Protein AF-A0A6P0SPS1-F1 (afdb_monomer)

Solvent-accessible surface area (backbone atoms only — not comparable to full-atom values): 5812 Å² total; per-residue (Å²): 138,85,82,72,81,87,60,77,80,79,78,86,55,85,65,94,70,70,67,90,74,66,73,69,88,77,6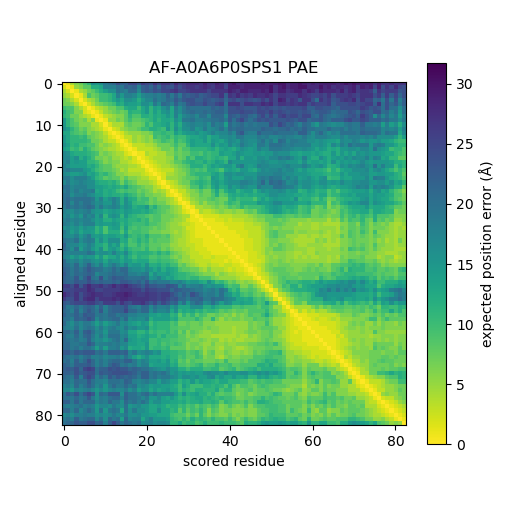9,74,76,90,61,62,69,66,59,52,52,51,47,52,52,48,52,65,47,53,51,78,68,47,57,96,79,49,54,64,56,58,50,52,55,42,39,75,75,66,46,90,74,72,90,89,66,79,75,60,86,82,70,78,86,80,131

Sequence (83 aa):
MTTDLSKPPALDLAPLVDLSKYDSSKFDRGRPSWLVLIWWLVQAIAFPLSLHNFNGFRRWLLQLFGAKIGTNVVIRPTARFTY

Foldseek 3Di:
DDDDPPDDPCPVDDDPDDCVPDDCPPVDPVDDVVLQVVVVVCLVCCLVVPDPPVQVVVVVVVVVVVDDDDPPDRDDSPDDDRD

Mean predicted aligned error: 12.23 Å

Structure (mmCIF, N/CA/C/O backbone):
data_AF-A0A6P0SPS1-F1
#
_entry.id   AF-A0A6P0SPS1-F1
#
loop_
_atom_site.group_PDB
_atom_site.id
_atom_site.type_symbol
_atom_site.label_atom_id
_atom_site.label_alt_id
_atom_site.label_comp_id
_atom_site.label_asym_id
_atom_site.label_entity_id
_atom_site.label_seq_id
_atom_site.pdbx_PDB_ins_code
_atom_site.Cartn_x
_atom_site.Cartn_y
_atom_site.Cartn_z
_atom_site.occupancy
_atom_site.B_iso_or_equiv
_atom_site.auth_seq_id
_atom_site.auth_comp_id
_atom_site.auth_asym_id
_atom_site.auth_atom_id
_atom_site.pdbx_PDB_model_num
ATOM 1 N N . MET A 1 1 ? 41.809 -4.433 -5.123 1.00 43.34 1 MET A N 1
ATOM 2 C CA . MET A 1 1 ? 41.094 -4.009 -6.345 1.00 43.34 1 MET A CA 1
ATOM 3 C C . MET A 1 1 ? 40.870 -2.511 -6.251 1.00 43.34 1 MET A C 1
ATOM 5 O O . M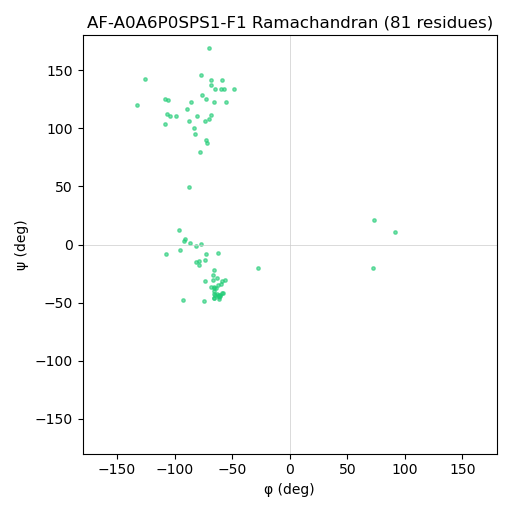ET A 1 1 ? 39.969 -2.085 -5.546 1.00 43.34 1 MET A O 1
ATOM 9 N N . THR A 1 2 ? 41.753 -1.715 -6.847 1.00 52.00 2 THR A N 1
ATOM 10 C CA . THR A 1 2 ? 41.638 -0.253 -6.901 1.00 52.00 2 THR A CA 1
ATOM 11 C C . THR A 1 2 ? 40.806 0.110 -8.126 1.00 52.00 2 THR A C 1
ATOM 13 O O . THR A 1 2 ? 41.270 -0.058 -9.251 1.00 52.00 2 THR A O 1
ATOM 16 N N . THR A 1 3 ? 39.558 0.530 -7.926 1.00 61.03 3 THR A N 1
ATOM 17 C CA . THR A 1 3 ? 38.689 0.996 -9.013 1.00 61.03 3 THR A CA 1
ATOM 18 C C . THR A 1 3 ? 39.175 2.375 -9.450 1.00 61.03 3 THR A C 1
ATOM 20 O O . THR A 1 3 ? 39.038 3.344 -8.709 1.00 61.03 3 THR A O 1
ATOM 23 N N . ASP A 1 4 ? 39.811 2.448 -10.615 1.00 68.62 4 ASP A N 1
ATOM 24 C CA . ASP A 1 4 ? 40.294 3.692 -11.212 1.00 68.62 4 ASP A CA 1
ATOM 25 C C . ASP A 1 4 ? 39.108 4.556 -11.677 1.00 68.62 4 ASP A C 1
ATOM 27 O O . ASP A 1 4 ? 38.413 4.222 -12.637 1.00 68.62 4 ASP A O 1
ATOM 31 N N . LEU A 1 5 ? 38.864 5.653 -10.955 1.00 70.00 5 LEU A N 1
ATOM 32 C CA . LEU A 1 5 ? 37.766 6.600 -11.182 1.00 70.00 5 LEU A CA 1
ATOM 33 C C . LEU A 1 5 ? 38.062 7.619 -12.298 1.00 70.00 5 LEU A C 1
ATOM 35 O O . LEU A 1 5 ? 37.215 8.463 -12.582 1.00 70.00 5 LEU A O 1
ATOM 39 N N . SER A 1 6 ? 39.249 7.577 -12.917 1.00 74.62 6 SER A N 1
ATOM 40 C CA . SER A 1 6 ? 39.636 8.507 -13.988 1.00 74.62 6 SER A CA 1
ATOM 41 C C . SER A 1 6 ? 39.088 8.117 -15.367 1.00 74.62 6 SER A C 1
ATOM 43 O O . SER A 1 6 ? 39.052 8.941 -16.282 1.00 74.62 6 SER A O 1
ATOM 45 N N . LYS A 1 7 ? 38.614 6.874 -15.521 1.00 72.94 7 LYS A N 1
ATOM 46 C CA . LYS A 1 7 ? 38.017 6.382 -16.763 1.00 72.94 7 LYS A CA 1
ATOM 47 C C . LYS A 1 7 ? 36.524 6.744 -16.812 1.00 72.94 7 LYS A C 1
ATOM 49 O O . LYS A 1 7 ? 35.788 6.328 -15.914 1.00 72.94 7 LYS A O 1
ATOM 54 N N . PRO A 1 8 ? 36.043 7.472 -17.841 1.00 71.75 8 PRO A N 1
ATOM 55 C CA . PRO A 1 8 ? 34.615 7.730 -17.984 1.00 71.75 8 PRO A CA 1
ATOM 56 C C . PRO A 1 8 ? 33.855 6.397 -18.095 1.00 71.75 8 PRO A C 1
ATOM 58 O O . PRO A 1 8 ? 34.372 5.452 -18.706 1.00 71.75 8 PRO A O 1
ATOM 61 N N . PRO A 1 9 ? 32.657 6.282 -17.489 1.00 74.56 9 PRO A N 1
ATOM 62 C CA . PRO A 1 9 ? 31.860 5.068 -17.588 1.00 74.56 9 PRO A CA 1
ATOM 63 C C . PRO A 1 9 ? 31.606 4.775 -19.066 1.00 74.56 9 PRO A C 1
ATOM 65 O O . PRO A 1 9 ? 31.291 5.676 -19.839 1.00 74.56 9 PRO A O 1
ATOM 68 N N . ALA A 1 10 ? 31.791 3.523 -19.473 1.00 73.81 10 ALA A N 1
ATOM 69 C CA . ALA A 1 10 ? 31.606 3.129 -20.861 1.00 73.81 10 ALA A CA 1
ATOM 70 C C . ALA A 1 10 ? 30.100 3.115 -21.184 1.00 73.81 10 ALA A C 1
ATOM 72 O O . ALA A 1 10 ? 29.424 2.112 -20.970 1.00 73.81 10 ALA A O 1
ATOM 73 N N . LEU A 1 11 ? 29.582 4.263 -21.633 1.00 72.31 11 LEU A N 1
ATOM 74 C CA . LEU A 1 11 ? 28.171 4.469 -21.984 1.00 72.31 11 LEU A CA 1
ATOM 75 C C . LEU A 1 11 ? 27.817 3.908 -23.371 1.00 72.31 11 LEU A C 1
ATOM 77 O O . LEU A 1 11 ? 26.645 3.676 -23.648 1.00 72.31 11 LEU A O 1
ATOM 81 N N . ASP A 1 12 ? 28.826 3.647 -24.207 1.00 78.38 12 ASP A N 1
ATOM 82 C CA . ASP A 1 12 ? 28.670 3.186 -25.595 1.00 78.38 12 ASP A CA 1
ATOM 83 C C . ASP A 1 12 ? 28.642 1.653 -25.732 1.00 78.38 12 ASP A C 1
ATOM 85 O O . ASP A 1 12 ? 28.649 1.108 -26.837 1.00 78.38 12 ASP A O 1
ATOM 89 N N . LEU A 1 13 ? 28.655 0.928 -24.611 1.00 80.69 13 LEU A N 1
ATOM 90 C CA . LEU A 1 13 ? 28.559 -0.528 -24.618 1.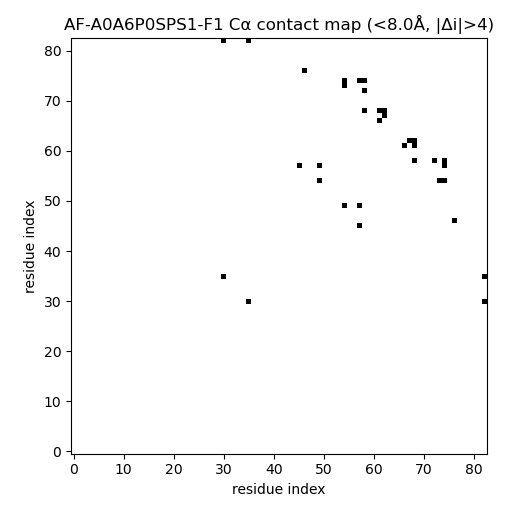00 80.69 13 LEU A CA 1
ATOM 91 C C . LEU A 1 13 ? 27.119 -0.962 -24.870 1.00 80.69 13 LEU A C 1
ATOM 93 O O . LEU A 1 13 ? 26.170 -0.335 -24.400 1.00 80.69 13 LEU A O 1
ATOM 97 N N . ALA A 1 14 ? 26.964 -2.089 -25.566 1.00 80.00 14 ALA A N 1
ATOM 98 C CA . ALA A 1 14 ? 25.661 -2.717 -25.710 1.00 80.00 14 ALA A CA 1
ATOM 99 C C . ALA A 1 14 ? 25.065 -2.967 -24.308 1.00 80.00 14 ALA A C 1
ATOM 101 O O . ALA A 1 14 ? 25.708 -3.631 -23.484 1.00 80.00 14 ALA A O 1
ATOM 102 N N . PRO A 1 15 ? 23.870 -2.428 -24.006 1.00 75.25 15 PRO A N 1
ATOM 103 C CA . PRO A 1 15 ? 23.258 -2.612 -22.704 1.00 75.25 15 PRO A CA 1
ATOM 104 C C . PRO A 1 15 ? 22.927 -4.091 -22.511 1.00 75.25 15 PRO A C 1
ATOM 106 O O . PRO A 1 15 ? 22.358 -4.736 -23.390 1.00 75.25 15 PRO A O 1
ATOM 109 N N . LEU A 1 16 ? 23.262 -4.625 -21.336 1.00 80.19 16 LEU A N 1
ATOM 110 C CA . LEU A 1 16 ? 22.961 -6.014 -20.978 1.00 80.19 16 LEU A CA 1
ATOM 111 C C . LEU A 1 16 ? 21.448 -6.298 -21.019 1.00 80.19 16 LEU A C 1
ATOM 113 O O . LEU A 1 16 ? 21.028 -7.398 -21.368 1.00 80.19 16 LEU A O 1
ATOM 117 N N . VAL A 1 17 ? 20.637 -5.297 -20.667 1.00 82.25 17 VAL A N 1
ATOM 118 C CA . VAL A 1 17 ? 19.176 -5.340 -20.731 1.00 82.25 17 VAL A CA 1
ATOM 119 C C . VAL A 1 17 ? 18.687 -4.067 -21.408 1.00 82.25 17 VAL A C 1
ATOM 121 O O . VAL A 1 17 ? 18.929 -2.959 -20.932 1.00 82.25 17 VAL A O 1
ATOM 124 N N . ASP A 1 18 ? 17.989 -4.236 -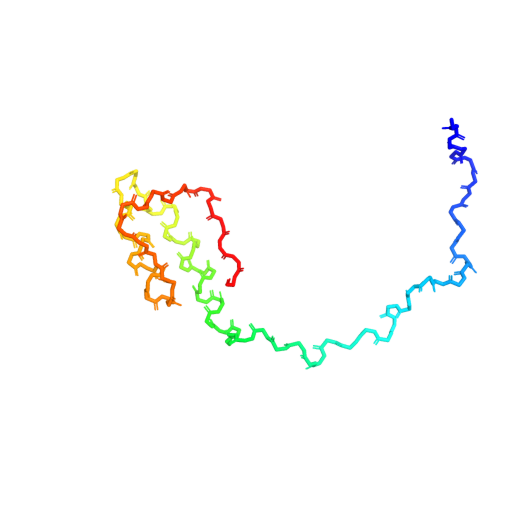22.524 1.00 81.69 18 ASP A N 1
ATOM 125 C CA . ASP A 1 18 ? 17.423 -3.144 -23.305 1.00 81.69 18 ASP A CA 1
ATOM 126 C C . ASP A 1 18 ? 16.071 -2.709 -22.718 1.00 81.69 18 ASP A C 1
ATOM 128 O O . ASP A 1 18 ? 15.037 -3.344 -22.936 1.00 81.69 18 ASP A O 1
ATOM 132 N N . LEU A 1 19 ? 16.088 -1.617 -21.951 1.00 81.31 19 LEU A N 1
ATOM 133 C CA . LEU A 1 19 ? 14.900 -1.064 -21.296 1.00 81.31 19 LEU A CA 1
ATOM 134 C C . LEU A 1 19 ? 13.943 -0.362 -22.269 1.00 81.31 19 LEU A C 1
ATOM 136 O O . LEU A 1 19 ? 12.800 -0.110 -21.898 1.00 81.31 19 LEU A O 1
ATOM 140 N N . SER A 1 20 ? 14.356 -0.078 -23.511 1.00 81.19 20 SER A N 1
ATOM 141 C CA . SER A 1 20 ? 13.471 0.541 -24.513 1.00 81.19 20 SER A CA 1
ATOM 142 C C . SER A 1 20 ? 12.305 -0.370 -24.914 1.00 81.19 20 SER A C 1
ATOM 144 O O . SER A 1 20 ? 11.262 0.100 -25.357 1.00 81.19 20 SER A O 1
ATOM 146 N N . LYS A 1 21 ? 12.469 -1.681 -24.699 1.00 79.06 21 LYS A N 1
ATOM 147 C CA . LYS A 1 21 ? 11.462 -2.720 -24.942 1.00 79.06 21 LYS A CA 1
ATOM 148 C C . LYS A 1 21 ? 10.603 -3.023 -23.717 1.00 79.06 21 LYS A C 1
ATOM 150 O O . LYS A 1 21 ? 9.790 -3.945 -23.763 1.00 79.06 21 LYS A O 1
ATOM 155 N N . TYR A 1 22 ? 10.797 -2.304 -22.611 1.00 80.25 22 TYR A N 1
ATOM 156 C CA . TYR A 1 22 ? 9.978 -2.486 -21.423 1.00 80.25 22 TYR A CA 1
ATOM 157 C C . TYR A 1 22 ? 8.555 -1.998 -21.694 1.00 80.25 22 TYR A C 1
ATOM 159 O O . TYR A 1 22 ? 8.307 -0.801 -21.831 1.00 80.25 22 TYR A O 1
ATOM 167 N N . ASP A 1 23 ? 7.620 -2.941 -21.747 1.00 78.38 23 ASP A N 1
ATOM 168 C CA . ASP A 1 23 ? 6.202 -2.657 -21.898 1.00 78.38 23 ASP A CA 1
ATOM 169 C C . ASP A 1 23 ? 5.470 -2.908 -20.573 1.00 78.38 23 ASP A C 1
ATOM 171 O O . ASP A 1 23 ? 5.350 -4.041 -20.100 1.00 78.38 23 ASP A O 1
ATOM 175 N N . SER A 1 24 ? 4.980 -1.829 -19.964 1.00 75.50 24 SER A N 1
ATOM 176 C CA . SER A 1 24 ? 4.187 -1.862 -18.733 1.00 75.50 24 SER A CA 1
ATOM 177 C C . SER A 1 24 ? 2.688 -2.062 -18.985 1.00 75.50 24 SER A C 1
ATOM 179 O O . SER A 1 24 ? 1.921 -2.120 -18.024 1.00 75.50 24 SER A O 1
ATOM 181 N N . SER A 1 25 ? 2.253 -2.203 -20.244 1.00 74.06 25 SER A N 1
ATOM 182 C CA . SER A 1 25 ? 0.836 -2.296 -20.628 1.00 74.06 25 SER A CA 1
ATOM 183 C C . SER A 1 25 ? 0.094 -3.468 -19.979 1.00 74.06 25 SER A C 1
ATOM 185 O O . SER A 1 25 ? -1.094 -3.363 -19.680 1.00 74.06 25 SER A O 1
ATOM 187 N N . LYS A 1 26 ? 0.797 -4.574 -19.711 1.00 68.88 26 LYS A N 1
ATOM 188 C CA . LYS A 1 26 ? 0.254 -5.782 -19.067 1.00 68.88 26 LYS A CA 1
ATOM 189 C C . LYS A 1 26 ? 0.502 -5.835 -17.562 1.00 68.88 26 LYS A C 1
ATOM 191 O O . LYS A 1 26 ? 0.347 -6.896 -16.960 1.00 68.88 26 LYS A O 1
ATOM 196 N N . PHE A 1 27 ? 0.919 -4.728 -16.947 1.00 71.56 27 PHE A N 1
ATOM 197 C CA . PHE A 1 27 ? 1.114 -4.680 -15.504 1.00 71.56 27 PHE A CA 1
ATOM 198 C C . PHE A 1 27 ? -0.242 -4.682 -14.794 1.00 71.56 27 PHE A C 1
ATOM 200 O O . PHE A 1 27 ? -0.815 -3.637 -14.480 1.00 71.56 27 PHE A O 1
ATOM 207 N N . ASP A 1 28 ? -0.759 -5.881 -14.546 1.00 67.62 28 ASP A N 1
ATOM 208 C CA . ASP A 1 28 ? -1.924 -6.069 -13.703 1.00 67.62 28 ASP A CA 1
ATOM 209 C C . ASP A 1 28 ? -1.491 -6.038 -12.237 1.00 67.62 28 ASP A C 1
ATOM 211 O O . ASP A 1 28 ? -0.795 -6.915 -11.725 1.00 67.62 28 ASP A O 1
ATOM 215 N N . ARG A 1 29 ? -1.901 -4.974 -11.555 1.00 66.31 29 ARG 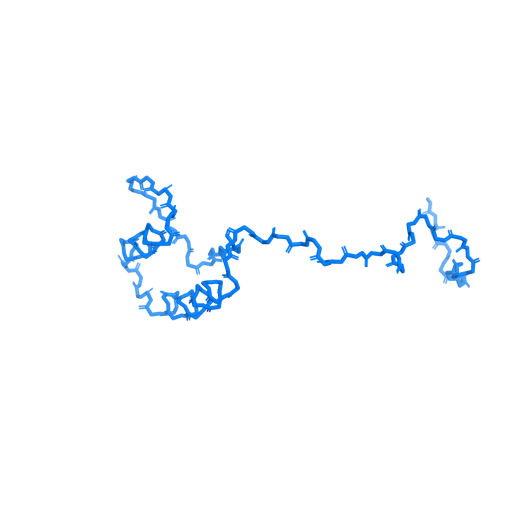A N 1
ATOM 216 C CA . ARG A 1 29 ? -1.637 -4.755 -10.135 1.00 66.31 29 ARG A CA 1
ATOM 217 C C . ARG A 1 29 ? -2.486 -5.674 -9.243 1.00 66.31 29 ARG A C 1
ATOM 219 O O . ARG A 1 29 ? -2.308 -5.667 -8.029 1.00 66.31 29 ARG A O 1
ATOM 226 N N . GLY A 1 30 ? -3.446 -6.417 -9.802 1.00 72.50 30 GLY A N 1
ATOM 227 C CA . GLY A 1 30 ? -4.337 -7.344 -9.094 1.00 72.50 30 GLY A CA 1
ATOM 228 C C . GLY A 1 30 ? -5.406 -6.669 -8.224 1.00 72.50 30 GLY A C 1
ATOM 229 O O . GLY A 1 30 ? -6.431 -7.271 -7.907 1.00 72.50 30 GLY A O 1
ATOM 230 N N . ARG A 1 31 ? -5.212 -5.399 -7.846 1.00 72.56 31 ARG A N 1
ATOM 231 C CA . ARG A 1 31 ? -6.197 -4.541 -7.175 1.00 72.56 31 ARG A CA 1
ATOM 232 C C . ARG A 1 31 ? -6.369 -3.244 -7.962 1.00 72.56 31 ARG A C 1
ATOM 234 O O . ARG A 1 31 ? -5.384 -2.699 -8.466 1.00 72.56 31 ARG A O 1
ATOM 241 N N . PRO A 1 32 ? -7.599 -2.715 -8.053 1.00 82.06 32 PRO A N 1
ATOM 242 C CA . PRO A 1 32 ? -7.852 -1.540 -8.864 1.00 82.06 32 PRO A CA 1
ATOM 243 C C . PRO A 1 32 ? -7.172 -0.301 -8.264 1.00 82.06 32 PRO A C 1
ATOM 245 O O . PRO A 1 32 ? -7.164 -0.105 -7.047 1.00 82.06 32 PRO A O 1
ATOM 248 N N . SER A 1 33 ? -6.623 0.564 -9.122 1.00 81.56 33 SER A N 1
ATOM 249 C CA . SER A 1 33 ? -5.837 1.741 -8.712 1.00 81.56 33 SER A CA 1
ATOM 250 C C . SER A 1 33 ? -6.582 2.690 -7.769 1.00 81.56 33 SER A C 1
ATOM 252 O O . SER A 1 33 ? -5.961 3.313 -6.911 1.00 81.56 33 SER A O 1
ATOM 254 N N . TRP A 1 34 ? -7.911 2.776 -7.874 1.00 83.38 34 TRP A N 1
ATOM 255 C CA . TRP A 1 34 ? -8.723 3.595 -6.971 1.00 83.38 34 TRP A CA 1
ATOM 256 C C . TRP A 1 34 ? -8.699 3.065 -5.531 1.00 83.38 34 TRP A C 1
ATOM 258 O O . TRP A 1 34 ? -8.609 3.850 -4.592 1.00 83.38 34 TRP A O 1
ATOM 268 N N . LEU A 1 35 ? -8.694 1.743 -5.344 1.00 83.69 35 LEU A N 1
ATOM 269 C CA . LEU A 1 35 ? -8.640 1.120 -4.020 1.00 83.69 35 LEU A CA 1
ATOM 270 C C . LEU A 1 35 ? -7.279 1.368 -3.366 1.00 83.69 35 LEU A C 1
ATOM 272 O O . LEU A 1 35 ? -7.213 1.640 -2.173 1.00 83.69 35 LEU A O 1
ATOM 276 N N . VAL A 1 36 ? -6.206 1.369 -4.160 1.00 83.19 36 VAL A N 1
ATOM 277 C CA . VAL A 1 36 ? -4.853 1.743 -3.717 1.00 83.19 36 VAL A CA 1
ATOM 278 C C . VAL A 1 36 ? -4.810 3.197 -3.261 1.00 83.19 36 VAL A C 1
ATOM 280 O O . VAL A 1 36 ? -4.222 3.493 -2.227 1.00 83.19 36 VAL A O 1
ATOM 283 N N . LEU A 1 37 ? -5.426 4.107 -4.017 1.00 86.50 37 LEU A N 1
ATOM 284 C CA . LEU A 1 37 ? -5.446 5.527 -3.677 1.00 86.50 37 LEU A CA 1
ATOM 285 C C . LEU A 1 37 ? -6.222 5.776 -2.377 1.00 86.50 37 LEU A C 1
ATOM 287 O O . LEU A 1 37 ? -5.752 6.501 -1.501 1.00 86.50 37 LEU A O 1
ATOM 291 N N . ILE A 1 38 ? -7.374 5.116 -2.220 1.00 86.25 38 ILE A N 1
ATOM 292 C CA . ILE A 1 38 ? -8.130 5.133 -0.964 1.00 86.25 38 ILE A CA 1
ATOM 293 C C . ILE A 1 38 ? -7.279 4.537 0.157 1.00 86.25 38 ILE A C 1
ATOM 295 O O . ILE A 1 38 ? -7.192 5.140 1.221 1.00 86.25 38 ILE A O 1
ATOM 299 N N . TRP A 1 39 ? -6.602 3.408 -0.072 1.00 84.75 39 TRP A N 1
ATOM 300 C CA . TRP A 1 39 ? -5.699 2.813 0.914 1.00 84.75 39 TRP A CA 1
ATOM 301 C C . TRP A 1 39 ? -4.585 3.778 1.324 1.00 84.75 39 TRP A C 1
ATOM 303 O O . TRP A 1 39 ? -4.300 3.909 2.508 1.00 84.75 39 TRP A O 1
ATOM 313 N N . TRP A 1 40 ? -3.992 4.510 0.381 1.00 84.38 40 TRP A N 1
ATOM 314 C CA . TRP A 1 40 ? -2.977 5.524 0.666 1.00 84.38 40 TRP A CA 1
ATOM 315 C C . TRP A 1 40 ? -3.511 6.647 1.553 1.00 84.38 40 TRP A C 1
ATOM 317 O O . TRP A 1 40 ? -2.840 7.025 2.513 1.00 84.38 40 TRP A O 1
ATOM 327 N N . LEU A 1 41 ? -4.720 7.144 1.279 1.00 86.44 41 LEU A N 1
ATOM 328 C CA . LEU 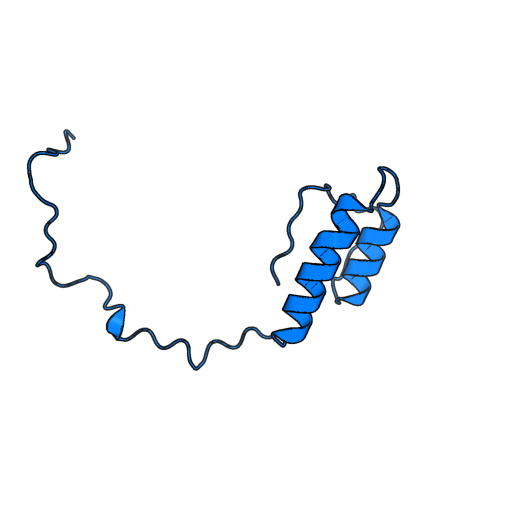A 1 41 ? -5.371 8.163 2.103 1.00 86.44 41 LEU A CA 1
ATOM 329 C C . LEU A 1 41 ? -5.694 7.621 3.502 1.00 86.44 41 LEU A C 1
ATOM 331 O O . LEU A 1 41 ? -5.388 8.248 4.512 1.00 86.44 41 LEU A O 1
ATOM 335 N N . VAL A 1 42 ? -6.261 6.419 3.561 1.00 82.25 42 VAL A N 1
ATOM 336 C CA . VAL A 1 42 ? -6.593 5.715 4.799 1.00 82.25 42 VAL A CA 1
ATOM 337 C C . VAL A 1 42 ? -5.334 5.466 5.628 1.00 82.25 42 VAL A C 1
ATOM 339 O O . VAL A 1 42 ? -5.340 5.737 6.822 1.00 82.25 42 VAL A O 1
ATOM 342 N N . GLN A 1 43 ? -4.231 5.040 5.013 1.00 78.62 43 GLN A N 1
ATOM 343 C CA . GLN A 1 43 ? -2.927 4.893 5.657 1.00 78.62 43 GLN A CA 1
ATOM 344 C C . GLN A 1 43 ? -2.402 6.254 6.150 1.00 78.62 43 GLN A C 1
ATOM 346 O O . GLN A 1 43 ? -1.916 6.364 7.271 1.00 78.62 43 GLN A O 1
ATOM 351 N N . ALA A 1 44 ? -2.534 7.319 5.359 1.00 78.19 44 ALA A N 1
ATOM 352 C CA . ALA A 1 44 ? -2.099 8.656 5.756 1.00 78.19 44 ALA A CA 1
ATOM 353 C C . ALA A 1 44 ? -2.917 9.246 6.915 1.00 78.19 44 ALA A C 1
ATOM 355 O O . ALA A 1 44 ? -2.379 10.058 7.653 1.00 78.19 44 ALA A O 1
ATOM 356 N N . ILE A 1 45 ? -4.177 8.841 7.102 1.00 77.94 45 ILE A N 1
ATOM 357 C CA . ILE A 1 45 ? -5.048 9.325 8.188 1.00 77.94 45 ILE A CA 1
ATOM 358 C C . ILE A 1 45 ? -4.965 8.408 9.414 1.00 77.94 45 ILE A C 1
ATOM 360 O O . ILE A 1 45 ? -4.784 8.870 10.539 1.00 77.94 45 ILE A O 1
ATOM 364 N N . ALA A 1 46 ? -5.066 7.094 9.215 1.00 73.81 46 ALA A N 1
ATOM 365 C CA . ALA A 1 46 ? -5.135 6.116 10.295 1.00 73.81 46 ALA A CA 1
ATOM 366 C C . ALA A 1 46 ? -3.840 6.038 11.108 1.00 73.81 46 ALA A C 1
ATOM 368 O O . ALA A 1 46 ? -3.890 5.740 12.297 1.00 73.81 46 ALA A O 1
ATOM 369 N N . PHE A 1 47 ? -2.682 6.303 10.499 1.00 67.12 47 PHE A N 1
ATOM 370 C CA . PHE A 1 47 ? -1.400 6.264 11.198 1.00 67.12 47 PHE A CA 1
ATOM 371 C C . PHE A 1 47 ? -1.164 7.469 12.130 1.00 67.12 47 PHE A C 1
ATOM 373 O O . PHE A 1 47 ? -0.845 7.221 13.294 1.00 67.12 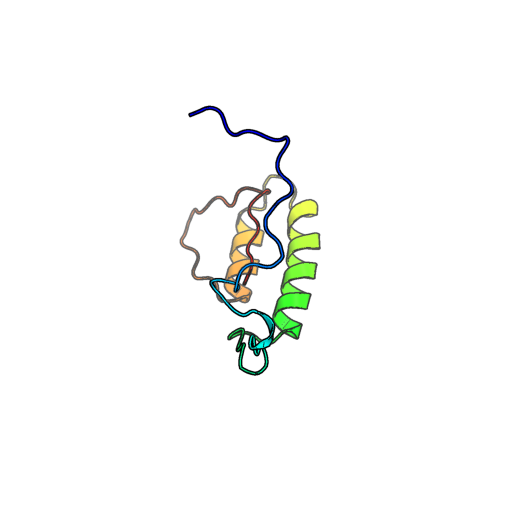47 PHE A O 1
ATOM 380 N N . PRO A 1 48 ? -1.361 8.737 11.712 1.00 67.56 48 PRO A N 1
ATOM 381 C CA . PRO A 1 48 ? -1.249 9.887 12.613 1.00 67.56 48 PRO A CA 1
ATOM 382 C C . PRO A 1 48 ? -2.421 10.024 13.592 1.00 67.56 48 PRO A C 1
ATOM 384 O O . PRO A 1 48 ? -2.206 10.469 14.715 1.00 67.56 48 PRO A O 1
ATOM 387 N N . LEU A 1 49 ? -3.642 9.616 13.220 1.00 62.28 49 LEU A N 1
ATOM 388 C CA . LEU A 1 49 ? -4.803 9.707 14.117 1.00 62.28 49 LEU A CA 1
ATOM 389 C C . LEU A 1 49 ? -4.838 8.581 15.164 1.00 62.28 49 LEU A C 1
ATOM 391 O O . LEU A 1 49 ? -5.570 8.654 16.151 1.00 62.28 49 LEU A O 1
ATOM 395 N N . SER A 1 50 ? -4.038 7.527 14.979 1.00 59.53 50 SER A N 1
ATOM 396 C CA . SER A 1 50 ? -3.952 6.422 15.927 1.00 59.53 50 SER A CA 1
ATOM 397 C C . SER A 1 50 ? -3.099 6.807 17.137 1.00 59.53 50 SER A C 1
ATOM 399 O O . SER A 1 50 ? -1.939 6.413 17.271 1.00 59.53 50 SER A O 1
ATOM 401 N N . LEU A 1 51 ? -3.729 7.552 18.047 1.00 55.12 51 LEU A N 1
ATOM 402 C CA . LEU A 1 51 ? -3.286 7.742 19.423 1.00 55.12 51 LEU A CA 1
ATOM 403 C C . LEU A 1 51 ? -2.961 6.371 20.04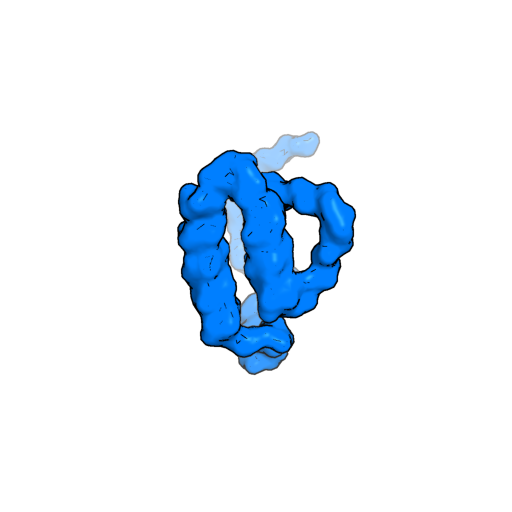0 1.00 55.12 51 LEU A C 1
ATOM 405 O O . LEU A 1 51 ? -3.717 5.411 19.883 1.00 55.12 51 LEU A O 1
ATOM 409 N N . HIS A 1 52 ? -1.808 6.318 20.708 1.00 58.03 52 HIS A N 1
ATOM 410 C CA . HIS A 1 52 ? -0.990 5.199 21.212 1.00 58.03 52 HIS A CA 1
ATOM 411 C C . HIS A 1 52 ? -1.659 3.845 21.589 1.00 58.03 52 HIS A C 1
ATOM 413 O O . HIS A 1 52 ? -0.970 2.830 21.608 1.00 58.03 52 HIS A O 1
ATOM 419 N N . ASN A 1 53 ? -2.972 3.781 21.845 1.00 56.28 53 ASN A N 1
ATOM 420 C CA . ASN A 1 53 ? -3.708 2.596 22.315 1.00 56.28 53 ASN A CA 1
ATOM 421 C C . ASN A 1 53 ? -4.624 1.903 21.280 1.00 56.28 53 ASN A C 1
ATOM 423 O O . ASN A 1 53 ? -5.120 0.806 21.538 1.00 56.28 53 ASN A O 1
ATOM 427 N N . PHE A 1 54 ? -4.843 2.463 20.085 1.00 63.66 54 PHE A N 1
ATOM 428 C CA . PHE A 1 54 ? -5.800 1.904 19.111 1.00 63.66 54 PHE A CA 1
ATOM 429 C C . PHE A 1 54 ? -5.215 0.832 18.167 1.00 63.66 54 PHE A C 1
ATOM 431 O O . PHE A 1 54 ? -5.432 0.843 16.954 1.00 63.66 54 PHE A O 1
ATOM 438 N N . ASN A 1 55 ? -4.515 -0.163 18.720 1.00 64.94 55 ASN A N 1
ATOM 439 C CA . ASN A 1 55 ? -4.012 -1.305 17.939 1.00 64.94 55 ASN A CA 1
ATOM 440 C C . ASN A 1 55 ? -5.155 -2.136 17.317 1.00 64.94 55 ASN A C 1
ATOM 442 O O . ASN A 1 55 ? -4.997 -2.709 16.242 1.00 64.94 55 ASN A O 1
ATOM 446 N N . GLY A 1 56 ? -6.333 -2.158 17.954 1.00 69.06 56 GLY A N 1
ATOM 447 C CA . GLY A 1 56 ? -7.540 -2.803 17.426 1.00 69.06 56 GLY A CA 1
ATOM 448 C C . GLY A 1 56 ? -8.090 -2.153 16.153 1.00 69.06 56 GLY A C 1
ATOM 449 O O . GLY A 1 56 ? -8.450 -2.871 15.223 1.00 69.06 56 GLY A O 1
ATOM 450 N N . PHE A 1 57 ? -8.080 -0.819 16.072 1.00 74.44 57 PHE A N 1
ATOM 451 C CA . PHE A 1 57 ? -8.594 -0.075 14.916 1.00 74.44 57 PHE A CA 1
ATOM 452 C C . PHE A 1 57 ? -7.761 -0.330 13.657 1.00 74.44 57 PHE A C 1
ATOM 454 O O . PHE A 1 57 ? -8.318 -0.604 12.599 1.00 74.44 57 PHE A O 1
ATOM 461 N N . ARG A 1 58 ? -6.425 -0.342 13.781 1.00 73.94 58 ARG A N 1
ATOM 462 C CA . ARG A 1 58 ? -5.520 -0.658 12.659 1.00 73.94 58 ARG A CA 1
ATOM 463 C C . ARG A 1 58 ? -5.794 -2.053 12.094 1.00 73.94 58 ARG A C 1
ATOM 465 O O . ARG A 1 58 ? -5.828 -2.228 10.880 1.00 73.94 58 ARG A O 1
ATOM 472 N N . ARG A 1 59 ? -6.025 -3.038 12.973 1.00 75.12 59 ARG A N 1
ATOM 473 C CA . ARG A 1 59 ? -6.362 -4.414 12.574 1.00 75.12 59 ARG A CA 1
ATOM 474 C C . ARG A 1 59 ? -7.710 -4.485 11.869 1.00 75.12 59 ARG A C 1
ATOM 476 O O . ARG A 1 59 ? -7.783 -5.109 10.822 1.00 75.12 59 ARG A O 1
ATOM 483 N N . TRP A 1 60 ? -8.741 -3.836 12.413 1.00 77.50 60 TRP A N 1
ATOM 484 C CA . TRP A 1 60 ? -10.069 -3.800 11.795 1.00 77.50 60 TRP A CA 1
ATOM 485 C C . TRP A 1 60 ? -10.027 -3.155 10.406 1.00 77.50 60 TRP A C 1
ATOM 487 O O . TRP A 1 60 ? -10.554 -3.711 9.450 1.00 77.50 60 TRP A O 1
ATOM 497 N N . LEU A 1 61 ? -9.311 -2.039 10.270 1.00 79.44 61 LEU A N 1
ATOM 498 C CA . LEU A 1 61 ? -9.139 -1.335 9.004 1.00 79.44 61 LEU A CA 1
ATOM 499 C C . LEU A 1 61 ? -8.432 -2.205 7.959 1.00 79.44 61 LEU A C 1
ATOM 501 O O . LEU A 1 61 ? -8.902 -2.331 6.837 1.00 79.44 61 LEU A O 1
ATOM 505 N N . LEU A 1 62 ? -7.341 -2.872 8.331 1.00 78.62 62 LEU A N 1
ATOM 506 C CA . LEU A 1 62 ? -6.651 -3.798 7.434 1.00 78.62 62 LEU A CA 1
ATOM 507 C C . LEU A 1 62 ? -7.510 -5.030 7.089 1.00 78.62 62 LEU A C 1
ATOM 509 O O . LEU A 1 62 ? -7.488 -5.484 5.946 1.00 78.62 62 LEU A O 1
ATOM 513 N N . GLN A 1 63 ? -8.305 -5.545 8.034 1.00 80.25 63 GLN A N 1
ATOM 514 C CA . GLN A 1 63 ? -9.261 -6.630 7.780 1.00 80.25 63 GLN A CA 1
ATOM 515 C C . GLN A 1 63 ? -10.359 -6.214 6.791 1.00 80.25 63 GLN A C 1
ATOM 517 O O . GLN A 1 63 ? -10.703 -7.009 5.919 1.00 80.25 63 GLN A O 1
ATOM 522 N N . LEU A 1 64 ? -10.849 -4.968 6.849 1.00 78.06 64 LEU A N 1
ATOM 523 C CA . LEU A 1 64 ? -11.778 -4.420 5.849 1.00 78.06 64 LEU A CA 1
ATOM 524 C C . LEU A 1 64 ? -11.166 -4.365 4.445 1.00 78.06 64 LEU A C 1
ATOM 526 O O . LEU A 1 64 ? -11.859 -4.608 3.461 1.00 78.06 64 LEU A O 1
ATOM 530 N N . PHE A 1 65 ? -9.862 -4.102 4.344 1.00 78.94 65 PHE A N 1
ATOM 531 C CA . PHE A 1 65 ? -9.130 -4.161 3.075 1.00 78.94 65 PHE A CA 1
ATOM 532 C C . PHE A 1 65 ? -8.810 -5.602 2.621 1.00 78.94 65 PHE A C 1
ATOM 534 O O . PHE A 1 65 ? -8.250 -5.808 1.543 1.00 78.94 65 PHE A O 1
ATOM 541 N N . GLY A 1 66 ? -9.216 -6.617 3.393 1.00 77.75 66 GLY A N 1
ATOM 542 C CA . GLY A 1 66 ? -9.049 -8.035 3.070 1.00 77.75 66 GLY A CA 1
ATOM 543 C C . GLY A 1 66 ? -7.764 -8.662 3.612 1.00 77.75 66 GLY A C 1
ATOM 544 O O . GLY A 1 66 ? -7.441 -9.794 3.246 1.00 77.75 66 GLY A O 1
ATOM 545 N N . ALA A 1 67 ? -7.027 -7.969 4.485 1.00 79.69 67 ALA A N 1
ATOM 546 C CA . ALA A 1 67 ? -5.870 -8.548 5.152 1.00 79.69 67 ALA A CA 1
ATOM 547 C C . ALA A 1 67 ? -6.319 -9.555 6.223 1.00 79.69 67 ALA A C 1
ATOM 549 O O . ALA A 1 67 ? -7.075 -9.233 7.141 1.00 79.69 67 ALA A O 1
ATOM 550 N N . LYS A 1 68 ? -5.814 -10.788 6.150 1.00 76.75 68 LYS A N 1
ATOM 551 C CA . LYS A 1 68 ? -6.041 -11.806 7.185 1.00 76.75 68 LYS A CA 1
ATOM 552 C C . LYS A 1 68 ? -5.057 -11.585 8.332 1.00 76.75 68 LYS A C 1
ATOM 554 O O . LYS A 1 68 ? -3.917 -12.031 8.269 1.00 76.75 68 LYS A O 1
ATOM 559 N N . ILE A 1 69 ? -5.492 -10.871 9.368 1.00 76.88 69 ILE A N 1
ATOM 560 C CA . ILE A 1 69 ? -4.671 -10.559 10.547 1.00 76.88 6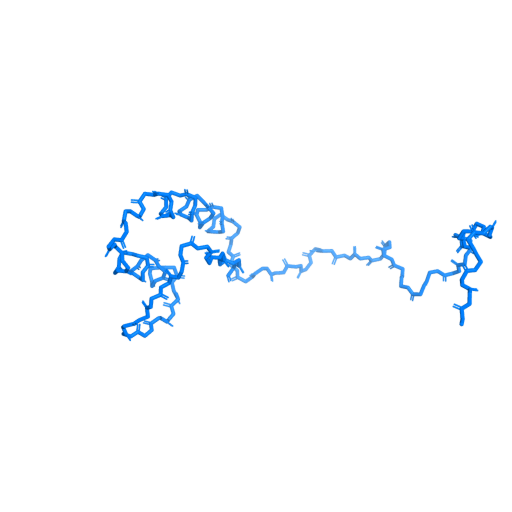9 ILE A CA 1
ATOM 561 C C . ILE A 1 69 ? -5.168 -11.364 11.744 1.00 76.88 69 ILE A C 1
ATOM 563 O O . ILE A 1 69 ? -6.340 -11.274 12.102 1.00 76.88 69 ILE A O 1
ATOM 567 N N . GLY A 1 70 ? -4.264 -12.123 12.368 1.00 72.81 70 GLY A N 1
ATOM 568 C CA . GLY A 1 70 ? -4.551 -12.924 13.558 1.00 72.81 70 GLY A CA 1
ATOM 569 C C . GLY A 1 70 ? -4.806 -12.102 14.829 1.00 72.81 70 GLY A C 1
ATOM 570 O O . GLY A 1 70 ? -4.577 -10.890 14.898 1.00 72.81 70 GLY A O 1
ATOM 571 N N . THR A 1 71 ? -5.281 -12.781 15.869 1.00 64.44 71 THR A N 1
ATOM 572 C CA . THR A 1 71 ? -5.551 -12.199 17.186 1.00 64.44 71 THR A CA 1
ATOM 573 C C . THR A 1 71 ? -4.240 -11.795 17.877 1.00 64.44 71 THR A C 1
ATOM 575 O O . THR A 1 71 ? -3.267 -12.538 17.855 1.00 64.44 71 THR A O 1
ATOM 578 N N . ASN A 1 72 ? -4.215 -10.618 18.517 1.00 68.44 72 ASN A N 1
ATOM 579 C CA . ASN A 1 72 ? -3.074 -10.089 19.293 1.00 68.44 72 ASN A CA 1
ATOM 580 C C . ASN A 1 72 ? -1.836 -9.584 18.512 1.00 68.44 72 ASN A C 1
ATOM 582 O O . ASN A 1 72 ? -0.762 -9.418 19.082 1.00 68.44 72 ASN A O 1
ATOM 586 N N . VAL A 1 73 ? -1.978 -9.238 17.227 1.00 68.12 73 VAL A N 1
ATOM 587 C CA . VAL A 1 73 ? -0.887 -8.584 16.478 1.00 68.12 73 VAL A CA 1
ATOM 588 C C . VAL A 1 73 ? -0.766 -7.107 16.869 1.00 68.12 73 VAL A C 1
ATOM 590 O O . VAL A 1 73 ? -1.756 -6.368 16.836 1.00 68.12 73 VAL A O 1
ATOM 593 N N . VAL A 1 74 ? 0.450 -6.677 17.217 1.00 70.62 74 VAL A N 1
ATOM 594 C CA . VAL A 1 74 ? 0.806 -5.272 17.455 1.00 70.62 74 VAL A CA 1
ATOM 595 C C . VAL A 1 74 ? 1.472 -4.724 16.198 1.00 70.62 74 VAL A C 1
ATOM 597 O O . VAL A 1 74 ? 2.580 -5.115 15.840 1.00 70.62 74 VAL A O 1
ATOM 600 N N . ILE A 1 75 ? 0.782 -3.816 15.510 1.00 69.94 75 ILE A N 1
ATOM 601 C CA . ILE A 1 75 ? 1.292 -3.192 14.288 1.00 69.94 75 ILE A CA 1
ATOM 602 C C . ILE A 1 75 ? 2.068 -1.944 14.679 1.00 69.94 75 ILE A C 1
ATOM 604 O O . ILE A 1 75 ? 1.498 -0.990 15.220 1.00 69.94 75 ILE A O 1
ATOM 608 N N . ARG A 1 76 ? 3.372 -1.956 14.389 1.00 67.00 76 ARG A N 1
ATOM 609 C CA . ARG A 1 76 ? 4.254 -0.813 14.623 1.00 67.00 76 ARG A CA 1
ATOM 610 C C . ARG A 1 76 ? 3.736 0.394 13.825 1.00 67.00 76 ARG A C 1
ATOM 612 O O . ARG A 1 76 ? 3.470 0.242 12.635 1.00 67.00 76 ARG A O 1
ATOM 619 N N . PRO A 1 77 ? 3.648 1.594 14.423 1.00 63.50 77 PRO A N 1
ATOM 620 C CA . PRO A 1 77 ? 3.168 2.797 13.735 1.00 63.50 77 PRO A CA 1
ATOM 621 C C . PRO A 1 77 ? 4.037 3.238 12.541 1.00 63.50 77 PRO A C 1
ATOM 623 O O . PRO A 1 77 ? 3.653 4.129 11.802 1.00 63.50 77 PRO A O 1
ATOM 626 N N . THR A 1 78 ? 5.198 2.625 12.313 1.00 67.56 78 THR A N 1
ATOM 627 C CA . THR A 1 78 ? 6.051 2.884 11.136 1.00 67.56 78 THR A CA 1
ATOM 628 C C . THR A 1 78 ? 5.815 1.882 9.999 1.00 67.56 78 THR A C 1
ATOM 630 O O . THR A 1 78 ? 6.415 2.011 8.935 1.00 67.56 78 THR A O 1
ATOM 633 N N . ALA A 1 79 ? 4.981 0.857 10.201 1.00 68.44 79 ALA A N 1
ATOM 634 C CA . ALA A 1 79 ? 4.730 -0.152 9.179 1.00 68.44 79 ALA A CA 1
ATOM 635 C C . ALA A 1 79 ? 4.006 0.475 7.981 1.00 68.44 79 ALA A C 1
ATOM 637 O O . ALA A 1 79 ? 2.930 1.045 8.133 1.00 68.44 79 ALA A O 1
ATOM 638 N N . ARG A 1 80 ? 4.597 0.360 6.790 1.00 69.88 80 ARG A N 1
ATOM 639 C CA . ARG A 1 80 ? 3.973 0.773 5.531 1.00 69.88 80 ARG A CA 1
ATOM 640 C C . ARG A 1 80 ? 3.546 -0.466 4.769 1.00 69.88 80 ARG A C 1
ATOM 642 O O . ARG A 1 80 ? 4.373 -1.336 4.509 1.00 69.88 80 ARG A O 1
ATOM 649 N N . PHE A 1 81 ? 2.268 -0.534 4.420 1.00 71.38 81 PHE A N 1
ATOM 650 C CA . PHE A 1 81 ? 1.716 -1.638 3.645 1.00 71.38 81 PHE A CA 1
ATOM 651 C C . PHE A 1 81 ? 1.508 -1.147 2.221 1.00 71.38 81 PHE A C 1
ATOM 653 O O . PHE A 1 81 ? 0.675 -0.274 1.967 1.00 71.38 81 PHE A O 1
ATOM 660 N N . THR A 1 82 ? 2.315 -1.676 1.306 1.00 66.12 82 THR A N 1
ATOM 661 C CA . THR A 1 82 ? 2.264 -1.309 -0.107 1.00 66.12 82 THR A CA 1
ATOM 662 C C . THR A 1 82 ? 1.673 -2.489 -0.868 1.00 66.12 82 THR A C 1
ATOM 664 O O . THR A 1 82 ? 2.389 -3.459 -1.090 1.00 66.12 82 THR A O 1
ATOM 667 N N . TYR A 1 83 ? 0.393 -2.340 -1.238 1.00 61.25 83 TYR A N 1
ATOM 668 C CA . TYR A 1 83 ? -0.494 -3.315 -1.902 1.00 61.25 83 TYR A CA 1
ATOM 669 C C . TYR A 1 83 ? -0.871 -4.545 -1.069 1.00 61.25 83 TYR A C 1
ATOM 671 O O . TYR A 1 83 ? 0.026 -5.234 -0.543 1.00 61.25 83 TYR A O 1
#

Secondary structure (DSSP, 8-state):
----TTSPP-TTSPPSS-GGG---TT---SS-HHHHHHHHHHHHHHHHH--TT-HHHHHHHHHHTT----TT----TT-----

Radius of gyration: 21.85 Å; Cα contacts (8 Å, |Δi|>4): 17; chains: 1; bounding box: 53×23×48 Å

pLDDT: mean 73.21, std 8.38, range [43.34, 86.5]